Protein AF-A0AAP0JP31-F1 (afdb_monomer_lite)

Foldseek 3Di:
DDLDLADDDDDDDDDDRDLDAVPDPDPVVVVDDDDDWLSCLVCLVVVNNNDPVSVCQCVVDPVSVVVSVVSNVDRVVVVVVVVVVVVVVVPDDDCDVNDDDDPDPVDDD

Sequence (109 aa):
MAIAAACRTRSGNERKLSFVGVYDVTPSDLYGAPVFDNCYFKNILVSKGILNPDEVLFTKSKALADLVKKYAESIEVFFEQFGKSMIKMGNISPTGSKGEGRKNCRRVN

pLDDT: mean 73.38, std 21.06, range [25.66, 97.19]

Organism: NCBI:txid461633

Secondary structure (DSSP, 8-state):
---------SS----------TT---TTGGGSPPP--SHHHHHHHTT--SSHHHHHHHHS-HHHHHHHHHHHH-HHHHHHHHHHHHHHHHTSS--SSSS---SSTTS--

Radius of gyration: 18.77 Å; chains: 1; bounding box: 51×31×47 Å

InterPro domains:
  IPR000823 Plant peroxidase [PR00461] (27-42)
  IPR000823 Plant peroxidase [PR00461] (43-60)
  IPR000823 Plant peroxidase [PR00461] (84-97)
  IPR000823 Plant peroxidase [PTHR31388] (25-108)
  IPR002016 Haem peroxidase [PS50873] (1-109)
  IPR010255 Haem peroxidase superfamily [SSF48113] (26-109)

Structure (mmCIF, N/CA/C/O backbone):
data_AF-A0AAP0JP31-F1
#
_entry.id   AF-A0AAP0JP31-F1
#
loop_
_atom_site.group_PDB
_atom_sit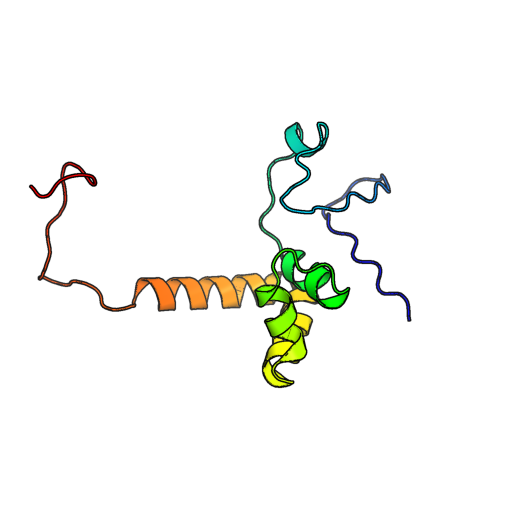e.id
_atom_site.type_symbol
_atom_site.label_atom_id
_atom_site.label_alt_id
_atom_site.label_comp_id
_atom_site.label_asym_id
_atom_site.label_entity_id
_atom_site.label_seq_id
_atom_site.pdbx_PDB_ins_code
_atom_site.Cartn_x
_atom_site.Cartn_y
_atom_site.Cartn_z
_atom_site.occupancy
_atom_site.B_iso_or_equiv
_atom_site.auth_seq_id
_atom_site.auth_comp_id
_atom_site.auth_asym_id
_atom_site.auth_atom_id
_atom_site.pdbx_PDB_model_num
ATOM 1 N N . MET A 1 1 ? -21.027 0.107 18.700 1.00 27.80 1 MET A N 1
ATOM 2 C CA . MET A 1 1 ? -19.833 0.570 17.962 1.00 27.80 1 MET A CA 1
ATOM 3 C C . MET A 1 1 ? -20.020 0.145 16.511 1.00 27.80 1 MET A C 1
ATOM 5 O O . MET A 1 1 ? -19.803 -1.013 16.196 1.00 27.80 1 MET A O 1
ATOM 9 N N . ALA A 1 2 ? -20.588 1.013 15.674 1.00 25.66 2 ALA A N 1
ATOM 10 C CA . ALA A 1 2 ? -20.936 0.681 14.292 1.00 25.66 2 ALA A CA 1
ATOM 11 C C . ALA A 1 2 ? -19.955 1.392 13.359 1.00 25.66 2 ALA A C 1
ATOM 13 O O . ALA A 1 2 ? -20.045 2.604 13.187 1.00 25.66 2 ALA A O 1
ATOM 14 N N . ILE A 1 3 ? -18.999 0.657 12.791 1.00 35.56 3 ILE A N 1
ATOM 15 C CA . ILE A 1 3 ? -18.150 1.179 11.718 1.00 35.56 3 ILE A CA 1
ATOM 16 C C . ILE A 1 3 ? -18.753 0.666 10.414 1.00 35.56 3 ILE A C 1
ATOM 18 O O . ILE A 1 3 ? -18.547 -0.477 10.019 1.00 35.56 3 ILE A O 1
ATOM 22 N N . ALA A 1 4 ? -19.571 1.500 9.776 1.00 37.34 4 ALA A N 1
ATOM 23 C CA . ALA A 1 4 ? -20.039 1.249 8.422 1.00 37.34 4 ALA A CA 1
ATOM 24 C C . ALA A 1 4 ? -18.880 1.527 7.452 1.00 37.34 4 ALA A C 1
ATOM 26 O O . ALA A 1 4 ? -18.435 2.669 7.337 1.00 37.34 4 ALA A O 1
ATOM 27 N N . ALA A 1 5 ? -18.383 0.509 6.746 1.00 45.94 5 ALA A N 1
ATOM 28 C CA . ALA A 1 5 ? -17.479 0.736 5.621 1.00 45.94 5 ALA A CA 1
ATOM 29 C C . ALA A 1 5 ? -18.284 1.302 4.445 1.00 45.94 5 ALA A C 1
ATOM 31 O O . ALA A 1 5 ? -18.952 0.568 3.716 1.00 45.94 5 ALA A O 1
ATOM 32 N N . ALA A 1 6 ? -18.245 2.624 4.302 1.00 52.03 6 ALA A N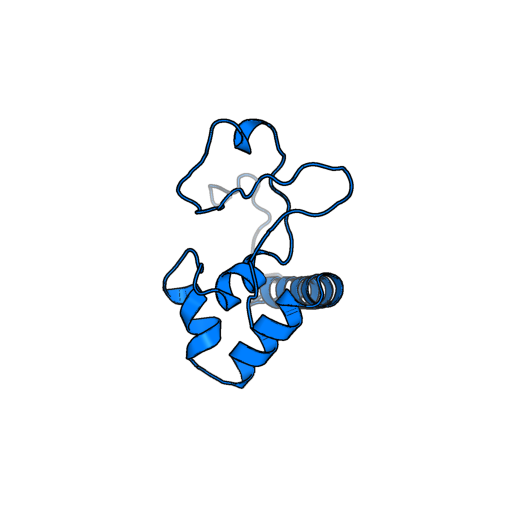 1
ATOM 33 C CA . ALA A 1 6 ? -18.666 3.333 3.106 1.00 52.03 6 ALA A CA 1
ATOM 34 C C . ALA A 1 6 ? -17.409 3.864 2.410 1.00 52.03 6 ALA A C 1
ATOM 36 O O . ALA A 1 6 ? -16.718 4.735 2.941 1.00 52.03 6 ALA A O 1
ATOM 37 N N . CYS A 1 7 ? -17.097 3.318 1.236 1.00 56.78 7 CYS A N 1
ATOM 38 C CA . CYS A 1 7 ? -16.041 3.841 0.386 1.00 56.78 7 CYS A CA 1
ATOM 39 C C . CYS A 1 7 ? -16.622 4.697 -0.739 1.00 56.78 7 CYS A C 1
ATOM 41 O O . CYS A 1 7 ? -17.211 4.165 -1.676 1.00 56.78 7 CYS A O 1
ATOM 43 N N . ARG A 1 8 ? -16.447 6.015 -0.613 1.00 56.12 8 ARG A N 1
ATOM 44 C CA . ARG A 1 8 ? -16.253 7.009 -1.686 1.00 56.12 8 ARG A CA 1
ATOM 45 C C . ARG A 1 8 ? -16.041 8.366 -1.013 1.00 56.12 8 ARG A C 1
ATOM 47 O O . ARG A 1 8 ? -16.896 8.802 -0.248 1.00 56.12 8 ARG A O 1
ATOM 54 N N . THR A 1 9 ? -14.957 9.072 -1.328 1.00 45.00 9 THR A N 1
ATOM 55 C CA . THR A 1 9 ? -14.865 10.526 -1.090 1.00 45.00 9 THR A CA 1
ATOM 56 C C . THR A 1 9 ? -14.119 11.157 -2.264 1.00 45.00 9 THR A C 1
ATOM 58 O O . THR A 1 9 ? -13.020 10.719 -2.579 1.00 45.00 9 THR A O 1
ATOM 61 N N . ARG A 1 10 ? -14.677 12.163 -2.949 1.00 43.56 10 ARG A N 1
ATOM 62 C CA . ARG A 1 10 ? -14.711 13.540 -2.434 1.00 43.56 10 ARG A CA 1
ATOM 63 C C . ARG A 1 10 ? -15.915 14.342 -2.964 1.00 43.56 10 ARG A C 1
ATOM 65 O O . ARG A 1 10 ? -16.082 14.454 -4.167 1.00 43.56 10 ARG A O 1
ATOM 72 N N . SER A 1 11 ? -16.639 14.966 -2.029 1.00 43.44 11 SER A N 1
ATOM 73 C CA . SER A 1 11 ? -17.557 16.112 -2.186 1.00 43.44 11 SER A CA 1
ATOM 74 C C . SER A 1 11 ? -18.740 15.976 -3.156 1.00 43.44 11 SER A C 1
ATOM 76 O O . SER A 1 11 ? -18.575 16.028 -4.367 1.00 43.44 11 SER A O 1
ATOM 78 N N . GLY A 1 12 ? -19.954 15.966 -2.598 1.00 36.12 12 GLY A N 1
ATOM 79 C CA . GLY A 1 12 ? -21.195 16.177 -3.346 1.00 36.12 12 GLY A CA 1
ATOM 80 C C . GLY A 1 12 ? -22.250 15.133 -3.017 1.00 36.12 12 GLY A C 1
ATOM 81 O O . GLY A 1 12 ? -22.248 14.053 -3.585 1.00 36.12 12 GLY A O 1
ATOM 82 N N . ASN A 1 13 ? -23.094 15.469 -2.045 1.00 38.97 13 ASN A N 1
ATOM 83 C CA . ASN A 1 13 ? -24.450 14.973 -1.820 1.00 38.97 13 ASN A CA 1
ATOM 84 C C . ASN A 1 13 ? -24.928 13.819 -2.734 1.00 38.97 13 ASN A C 1
ATOM 86 O O . ASN A 1 13 ? -25.431 14.083 -3.814 1.00 38.97 13 ASN A O 1
ATOM 90 N N . GLU A 1 14 ? -24.801 12.569 -2.279 1.00 42.50 14 GLU A N 1
ATOM 91 C CA . GLU A 1 14 ? -25.843 11.534 -2.376 1.00 42.50 14 GLU A CA 1
ATOM 92 C C . GLU A 1 14 ? -25.382 10.250 -1.672 1.00 42.50 14 GLU A C 1
ATOM 94 O O . GLU A 1 14 ? -24.337 9.663 -1.955 1.00 42.50 14 GLU A O 1
ATOM 99 N N . ARG A 1 15 ? -26.175 9.817 -0.690 1.00 43.22 15 ARG A N 1
ATOM 100 C CA . ARG A 1 15 ? -25.972 8.567 0.042 1.00 43.22 15 ARG A CA 1
ATOM 101 C C . ARG A 1 15 ? -26.372 7.402 -0.863 1.00 43.22 15 ARG A C 1
ATOM 103 O O . ARG A 1 15 ? -27.519 6.968 -0.819 1.00 43.22 15 ARG A O 1
ATOM 110 N N . LYS A 1 16 ? -25.441 6.859 -1.644 1.00 38.59 16 LYS A N 1
ATOM 111 C CA . LYS A 1 16 ? -25.620 5.533 -2.251 1.00 38.59 16 LYS A CA 1
ATOM 112 C C . LYS A 1 16 ? -24.495 4.609 -1.804 1.00 38.59 16 LYS A C 1
ATOM 114 O O . LYS A 1 16 ? -23.350 4.742 -2.223 1.00 38.59 16 LYS A O 1
ATOM 119 N N . LEU A 1 17 ? -24.843 3.708 -0.884 1.00 41.50 17 LEU A N 1
ATOM 120 C CA . LEU A 1 17 ? -24.018 2.567 -0.504 1.00 41.50 17 LEU A CA 1
ATOM 121 C C . LEU A 1 17 ? -23.858 1.671 -1.738 1.00 41.50 17 LEU A C 1
ATOM 123 O O . LEU A 1 17 ? -24.818 1.020 -2.138 1.00 41.50 17 LEU A O 1
ATOM 127 N N . SER A 1 18 ? -22.660 1.607 -2.311 1.00 41.31 18 SER A N 1
ATOM 128 C CA . SER A 1 18 ? -22.292 0.561 -3.267 1.00 41.31 18 SER A CA 1
ATOM 129 C C . SER A 1 18 ? -21.216 -0.324 -2.642 1.00 41.31 18 SER A C 1
ATOM 131 O O . SER A 1 18 ? -20.128 0.138 -2.296 1.00 41.31 18 SER A O 1
ATOM 133 N N . PHE A 1 19 ? -21.565 -1.592 -2.442 1.00 40.03 19 PHE A N 1
ATOM 134 C CA . PHE A 1 19 ? -20.680 -2.665 -2.005 1.00 40.03 19 PHE A CA 1
ATOM 135 C C . PHE A 1 19 ? -19.791 -3.053 -3.190 1.00 40.03 19 PHE A C 1
ATOM 137 O O . PHE A 1 19 ? -20.285 -3.642 -4.141 1.00 40.03 19 PHE A O 1
ATOM 144 N N . VAL A 1 20 ? -18.503 -2.703 -3.169 1.00 46.91 20 VAL A N 1
ATOM 145 C CA . VAL A 1 20 ? -17.584 -3.097 -4.249 1.00 46.91 20 VAL A CA 1
ATOM 146 C C . VAL A 1 20 ? -16.953 -4.438 -3.882 1.00 46.91 20 VAL A C 1
ATOM 148 O O . VAL A 1 20 ? -15.944 -4.494 -3.182 1.00 46.91 20 VAL A O 1
ATOM 151 N N . GLY A 1 21 ? -17.587 -5.523 -4.323 1.00 39.09 21 GLY A N 1
ATOM 152 C CA . GLY A 1 21 ? -16.929 -6.815 -4.501 1.00 39.09 21 GLY A CA 1
ATOM 153 C C . GLY A 1 21 ? -16.331 -6.874 -5.907 1.00 39.09 21 GLY A C 1
ATOM 154 O O . GLY A 1 21 ? -16.958 -6.422 -6.857 1.00 39.09 21 GLY A O 1
ATOM 155 N N . VAL A 1 22 ? -15.137 -7.448 -6.073 1.00 48.50 22 VAL A N 1
ATOM 156 C CA . VAL A 1 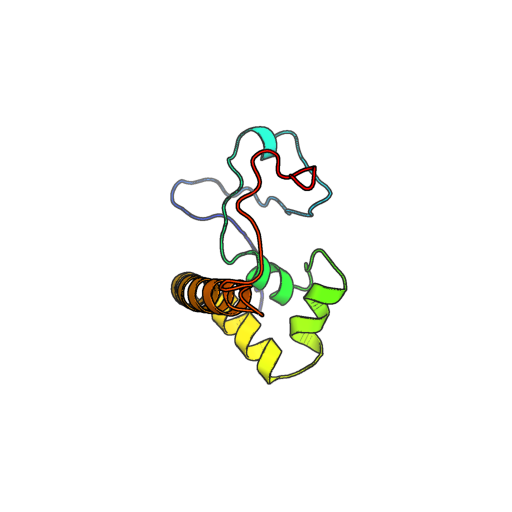22 ? -14.397 -7.500 -7.363 1.00 48.50 22 VAL A CA 1
ATOM 157 C C . VAL A 1 22 ? -15.081 -8.388 -8.423 1.00 48.50 22 VAL A C 1
ATOM 159 O O . VAL A 1 22 ? -14.587 -8.545 -9.533 1.00 48.50 22 VAL A O 1
ATOM 162 N N . TYR A 1 23 ? -16.258 -8.924 -8.105 1.00 41.47 23 TYR A N 1
ATOM 163 C CA . TYR A 1 23 ? -17.090 -9.732 -8.993 1.00 41.47 23 TYR A CA 1
ATOM 164 C C . TYR A 1 23 ? -18.386 -9.031 -9.419 1.00 41.47 23 TYR A C 1
ATOM 166 O O . TYR A 1 23 ? -19.146 -9.621 -10.179 1.00 41.47 23 TYR A O 1
ATOM 174 N N . ASP A 1 24 ? -18.653 -7.807 -8.953 1.00 41.75 24 ASP A N 1
ATOM 175 C CA . ASP A 1 24 ? -19.868 -7.072 -9.308 1.00 41.75 24 ASP A CA 1
ATOM 176 C C . ASP A 1 24 ? -19.503 -5.801 -10.074 1.00 41.75 24 ASP A C 1
ATOM 178 O O . ASP A 1 24 ? -19.381 -4.711 -9.521 1.00 41.75 24 ASP A O 1
ATOM 182 N N . VAL A 1 25 ? -19.262 -5.962 -11.376 1.00 49.12 25 VAL A N 1
ATOM 183 C CA . VAL A 1 25 ? -19.189 -4.828 -12.300 1.00 49.12 25 VAL A CA 1
ATOM 184 C C . VAL A 1 25 ? -20.631 -4.404 -12.566 1.00 49.12 25 VAL A C 1
ATOM 186 O O . VAL A 1 25 ? -21.244 -4.823 -13.550 1.00 49.12 25 VAL A O 1
ATOM 189 N N . THR A 1 26 ? -21.220 -3.634 -11.652 1.00 44.69 26 THR A N 1
ATOM 190 C CA . THR A 1 26 ? -22.585 -3.150 -11.862 1.00 44.69 26 THR A CA 1
ATOM 191 C C . THR A 1 26 ? -22.601 -2.128 -13.004 1.00 44.69 26 THR A C 1
ATOM 193 O O . THR A 1 26 ? -21.612 -1.421 -13.222 1.00 44.69 26 THR A O 1
ATOM 196 N N . PRO A 1 27 ? -23.724 -1.956 -13.725 1.00 43.81 27 PRO A N 1
ATOM 197 C CA . PRO A 1 27 ? -23.832 -0.945 -14.779 1.00 43.81 27 PRO A CA 1
ATOM 198 C C . PRO A 1 27 ? -23.515 0.490 -14.312 1.00 43.81 27 PRO A C 1
ATOM 200 O O . PRO A 1 27 ? -23.181 1.340 -15.132 1.00 43.81 27 PRO A O 1
ATOM 203 N N . SER A 1 28 ? -23.586 0.773 -13.003 1.00 44.59 28 SER A N 1
ATOM 204 C CA . SER A 1 28 ? -23.204 2.065 -12.414 1.00 44.59 28 SER A CA 1
ATOM 205 C C . SER A 1 28 ? -21.696 2.246 -12.204 1.00 44.59 28 SER A C 1
ATOM 207 O O . SER A 1 28 ? -21.253 3.390 -12.094 1.00 44.59 28 SER A O 1
ATOM 209 N N . ASP A 1 29 ? -20.902 1.173 -12.187 1.00 44.88 29 ASP A N 1
ATOM 210 C CA . ASP A 1 29 ? -19.436 1.237 -12.086 1.00 44.88 29 ASP A CA 1
ATOM 211 C C . ASP A 1 29 ? -18.764 1.468 -13.450 1.00 44.88 29 ASP A C 1
ATOM 213 O O . ASP A 1 29 ? -17.614 1.889 -13.511 1.00 44.88 29 ASP A O 1
ATOM 217 N N . LEU A 1 30 ? -19.505 1.310 -14.554 1.00 48.16 30 LEU A N 1
ATOM 218 C CA . LEU A 1 30 ? -19.062 1.703 -15.900 1.00 48.16 30 LEU A CA 1
ATOM 219 C C . LEU A 1 30 ? -18.988 3.231 -16.094 1.00 48.16 30 LEU A C 1
ATOM 221 O O . LEU A 1 30 ? -18.368 3.695 -17.048 1.00 48.16 30 LEU A O 1
ATOM 225 N N . TYR A 1 31 ? -19.601 4.015 -15.198 1.00 48.69 31 TYR A N 1
ATOM 226 C CA . TYR A 1 31 ? -19.661 5.481 -15.287 1.00 48.69 31 TYR A CA 1
ATOM 227 C C . TYR A 1 31 ? -18.647 6.211 -14.389 1.00 48.69 31 TYR A C 1
ATOM 229 O O . TYR A 1 31 ? -18.521 7.432 -14.486 1.00 48.69 31 TYR A O 1
ATOM 237 N N . GLY A 1 32 ? -17.915 5.502 -13.522 1.00 50.16 32 GLY A N 1
ATOM 238 C CA . GLY A 1 32 ? -16.922 6.086 -12.616 1.00 50.16 32 GLY A CA 1
ATOM 239 C C . GLY A 1 32 ? -15.534 5.501 -12.848 1.00 50.16 32 GLY A C 1
ATOM 240 O O . GLY A 1 32 ? -15.373 4.287 -12.885 1.00 50.16 32 GLY A O 1
ATOM 241 N N . ALA A 1 33 ? -14.518 6.356 -12.978 1.00 56.31 33 ALA A N 1
ATOM 242 C CA . ALA A 1 33 ? -13.140 5.883 -13.061 1.00 56.31 33 ALA A CA 1
ATOM 243 C C . ALA A 1 33 ? -12.766 5.123 -11.771 1.00 56.31 33 ALA A C 1
ATOM 245 O O . ALA A 1 33 ? -13.064 5.622 -10.679 1.00 56.31 33 ALA A O 1
ATOM 246 N N . PRO A 1 34 ? -12.107 3.952 -11.859 1.00 67.00 34 PRO A N 1
ATOM 247 C CA . PRO A 1 34 ? -11.599 3.269 -10.677 1.00 67.00 34 PRO A CA 1
ATOM 248 C C . PRO A 1 34 ? -10.604 4.184 -9.953 1.00 67.00 34 PRO A C 1
ATOM 250 O O . PRO A 1 34 ? -9.661 4.696 -10.559 1.00 67.00 34 PRO A O 1
ATOM 253 N N . VAL A 1 35 ? -10.832 4.409 -8.658 1.00 73.38 35 VAL A N 1
ATOM 254 C CA . VAL A 1 35 ? -9.985 5.270 -7.822 1.00 73.38 35 VAL A CA 1
ATOM 255 C C . VAL A 1 35 ? -9.079 4.395 -6.972 1.00 73.38 35 VAL A C 1
ATOM 257 O O . VAL A 1 35 ? -9.533 3.462 -6.316 1.00 73.38 35 VAL A O 1
ATOM 260 N N . PHE A 1 36 ? -7.788 4.710 -6.973 1.00 82.56 36 PHE A N 1
ATOM 261 C CA . PHE A 1 36 ? -6.839 4.098 -6.055 1.00 82.56 36 PHE A CA 1
ATOM 262 C C . PHE A 1 36 ? -6.878 4.855 -4.722 1.00 82.56 36 PHE A C 1
ATOM 264 O O . PHE A 1 36 ? -6.480 6.019 -4.655 1.00 82.56 36 PHE A O 1
ATOM 271 N N . ASP A 1 37 ? -7.392 4.213 -3.676 1.00 81.19 37 ASP A N 1
ATOM 272 C CA . ASP A 1 37 ? -7.606 4.808 -2.357 1.00 81.19 37 ASP A CA 1
ATOM 273 C C . ASP A 1 37 ? -7.302 3.820 -1.210 1.00 81.19 37 ASP A C 1
ATOM 275 O O . ASP A 1 37 ? -6.812 2.710 -1.421 1.00 81.19 37 ASP A O 1
ATOM 279 N N . ASN A 1 38 ? -7.567 4.234 0.034 1.00 85.31 38 ASN A N 1
ATOM 280 C CA . ASN A 1 38 ? -7.357 3.398 1.219 1.00 85.31 38 ASN A CA 1
ATOM 281 C C . ASN A 1 38 ? -8.588 2.571 1.631 1.00 85.31 38 ASN A C 1
ATOM 283 O O . ASN A 1 38 ? -8.594 1.962 2.706 1.00 85.31 38 ASN A O 1
ATOM 287 N N . CYS A 1 39 ? -9.641 2.537 0.813 1.00 82.56 39 CYS A N 1
ATOM 288 C CA . CYS A 1 39 ? -10.859 1.816 1.157 1.00 82.56 39 CYS A CA 1
ATOM 289 C C . CYS A 1 39 ? -10.673 0.310 1.212 1.00 82.56 39 CYS A C 1
ATOM 291 O O . CYS A 1 39 ? -11.382 -0.360 1.958 1.00 82.56 39 CYS A O 1
ATOM 293 N N . TYR A 1 40 ? -9.679 -0.207 0.494 1.00 82.69 40 TYR A N 1
ATOM 294 C CA . TYR A 1 40 ? -9.229 -1.583 0.636 1.00 82.69 40 TYR A CA 1
ATOM 295 C C . TYR A 1 40 ? -9.005 -1.959 2.116 1.00 82.69 40 TYR A C 1
ATOM 297 O O . TYR A 1 40 ? -9.587 -2.924 2.607 1.00 82.69 40 TYR A O 1
ATOM 305 N N . PHE A 1 41 ? -8.271 -1.138 2.878 1.00 86.00 41 PHE A N 1
ATOM 306 C CA . PHE A 1 41 ? -8.016 -1.398 4.301 1.00 86.00 41 PHE A CA 1
ATOM 307 C C . PHE A 1 41 ? -9.258 -1.199 5.174 1.00 86.00 41 PHE A C 1
ATOM 309 O O . PHE A 1 41 ? -9.459 -1.941 6.134 1.00 86.00 41 PHE A O 1
ATOM 316 N N . LYS A 1 42 ? -10.132 -0.246 4.824 1.00 84.06 42 LYS A N 1
ATOM 317 C CA . LYS A 1 42 ? -11.421 -0.053 5.514 1.00 84.06 42 LYS A CA 1
ATOM 318 C C . LYS A 1 42 ? -12.344 -1.262 5.351 1.00 84.06 42 LYS A C 1
ATOM 320 O O . LYS A 1 42 ? -13.041 -1.616 6.297 1.00 84.06 42 LYS A O 1
ATOM 325 N N . ASN A 1 43 ? -12.326 -1.908 4.187 1.00 81.31 43 ASN A N 1
ATOM 326 C CA . ASN A 1 43 ? -13.110 -3.112 3.922 1.00 81.31 43 ASN A CA 1
ATOM 327 C C . ASN A 1 43 ? -12.608 -4.308 4.742 1.00 81.31 43 ASN A C 1
ATOM 329 O O . ASN A 1 43 ? -13.421 -5.062 5.271 1.00 81.31 43 ASN A O 1
ATOM 333 N N . ILE A 1 44 ? -11.291 -4.440 4.933 1.00 84.62 44 ILE A N 1
ATOM 334 C CA . ILE A 1 44 ? -10.716 -5.487 5.792 1.00 84.62 44 ILE A CA 1
ATOM 335 C C . ILE A 1 44 ? -11.202 -5.343 7.246 1.00 84.62 44 ILE A C 1
ATOM 337 O O . ILE A 1 44 ? -11.538 -6.341 7.875 1.00 84.62 44 ILE A O 1
ATOM 341 N N . LEU A 1 45 ? -11.316 -4.115 7.773 1.00 83.62 45 LEU A N 1
ATOM 342 C CA . LEU A 1 45 ? -11.782 -3.879 9.152 1.00 83.62 45 LEU A CA 1
ATOM 343 C C . LEU A 1 45 ? -13.227 -4.325 9.417 1.00 83.62 45 LEU A C 1
ATOM 345 O O . LEU A 1 45 ? -13.592 -4.546 10.569 1.00 83.62 45 LEU A O 1
ATOM 349 N N . VAL A 1 46 ? -14.050 -4.428 8.373 1.00 82.50 46 VAL A N 1
ATOM 350 C CA . VAL A 1 46 ? -15.449 -4.871 8.475 1.00 82.50 46 VAL A CA 1
ATOM 351 C C . VAL A 1 46 ? -15.656 -6.288 7.934 1.00 82.50 46 VAL A C 1
ATOM 353 O O . VAL A 1 46 ? -16.782 -6.635 7.580 1.00 82.50 46 VAL A O 1
ATOM 356 N N . SER A 1 47 ? -14.584 -7.085 7.826 1.00 77.88 47 SER A N 1
ATOM 357 C CA . SER A 1 47 ? -14.612 -8.446 7.263 1.00 77.88 47 SER A CA 1
ATOM 358 C C . SER A 1 47 ? -15.224 -8.509 5.859 1.00 77.88 47 SER A C 1
ATOM 360 O O . SER A 1 47 ? -15.929 -9.444 5.492 1.00 77.88 47 SER A O 1
ATOM 362 N N . LYS A 1 48 ? -14.964 -7.474 5.055 1.00 73.44 48 LYS A N 1
ATOM 363 C CA . LYS A 1 48 ? -15.307 -7.407 3.628 1.00 73.44 48 LYS A CA 1
ATOM 364 C C . LYS A 1 48 ? -14.050 -7.441 2.759 1.00 73.44 48 LYS A C 1
ATOM 366 O O . LYS A 1 48 ? -14.000 -6.791 1.717 1.00 73.44 48 LYS A O 1
ATOM 371 N N . GLY A 1 49 ? -13.015 -8.153 3.213 1.00 66.00 49 GLY A N 1
ATOM 372 C CA . GLY A 1 49 ? -11.865 -8.479 2.371 1.00 66.00 49 GLY A CA 1
ATOM 373 C C . GLY A 1 49 ? -12.339 -9.243 1.135 1.00 66.00 49 GLY A C 1
ATOM 374 O O . GLY A 1 49 ? -13.250 -10.063 1.223 1.00 66.00 49 GLY A O 1
ATOM 375 N N . ILE A 1 50 ? -11.778 -8.929 -0.029 1.00 71.19 50 ILE A N 1
ATOM 376 C CA . ILE A 1 50 ? -12.228 -9.533 -1.289 1.00 71.19 50 ILE A CA 1
ATOM 377 C C . ILE A 1 50 ? -11.659 -10.945 -1.425 1.00 71.19 50 ILE A C 1
ATOM 379 O O . ILE A 1 50 ? -12.343 -11.845 -1.915 1.00 71.19 50 ILE A O 1
ATOM 383 N N . LEU A 1 51 ? -10.403 -11.134 -1.020 1.00 74.06 51 LEU A N 1
ATOM 384 C CA . LEU A 1 51 ? -9.717 -12.412 -1.087 1.00 74.06 51 LEU A CA 1
ATOM 385 C C . LEU A 1 51 ? -9.454 -12.943 0.326 1.00 74.06 51 LEU A C 1
ATOM 387 O O . LEU A 1 51 ? -9.140 -12.186 1.243 1.00 74.06 51 LEU A O 1
ATOM 391 N N . ASN A 1 52 ? -9.494 -14.268 0.488 1.00 69.06 52 ASN A N 1
ATOM 392 C CA . ASN A 1 52 ? -9.173 -14.929 1.761 1.00 69.06 52 ASN A CA 1
ATOM 393 C C . ASN A 1 52 ? -7.805 -14.511 2.355 1.00 69.06 52 ASN A C 1
ATOM 395 O O . ASN A 1 52 ? -7.721 -14.348 3.573 1.00 69.06 52 ASN A O 1
ATOM 399 N N . PRO A 1 53 ? -6.729 -14.295 1.563 1.00 76.62 53 PRO A N 1
ATOM 400 C CA . PRO A 1 53 ? -5.461 -13.780 2.086 1.00 76.62 53 PRO A CA 1
ATOM 401 C C . PRO A 1 53 ? -5.542 -12.363 2.676 1.00 76.62 53 PRO A C 1
ATOM 403 O O . PRO A 1 53 ? -4.714 -12.017 3.518 1.00 76.62 53 PRO A O 1
ATOM 406 N N . ASP A 1 54 ? -6.520 -11.549 2.281 1.00 76.94 54 ASP A N 1
ATOM 407 C CA . ASP A 1 54 ? -6.633 -10.156 2.730 1.00 76.94 54 ASP A CA 1
ATOM 408 C C . ASP A 1 54 ? -7.110 -10.092 4.184 1.00 76.94 54 ASP A C 1
ATOM 410 O O . ASP A 1 54 ? -6.652 -9.261 4.968 1.00 76.94 54 ASP A O 1
ATOM 414 N N . GLU A 1 55 ? -7.972 -11.025 4.589 1.00 76.62 55 GLU A N 1
ATOM 415 C CA . GLU A 1 55 ? -8.458 -11.126 5.968 1.00 76.62 55 GLU A CA 1
ATOM 416 C C . GLU A 1 55 ? -7.379 -11.673 6.923 1.00 76.62 55 GLU A C 1
ATOM 418 O O . GLU A 1 55 ? -7.355 -11.367 8.121 1.00 76.62 55 GLU A O 1
ATOM 423 N N . VAL A 1 56 ? -6.388 -12.391 6.379 1.00 84.75 56 VAL A N 1
ATOM 424 C CA . VAL A 1 56 ? -5.187 -12.818 7.115 1.00 84.75 56 VAL A CA 1
ATOM 425 C C . VAL A 1 56 ? -4.339 -11.618 7.551 1.00 84.75 56 VAL A C 1
ATOM 427 O O . VAL A 1 56 ? -3.694 -11.681 8.600 1.00 84.75 56 VAL A O 1
ATOM 430 N N . LEU A 1 57 ? -4.373 -10.494 6.821 1.00 82.19 57 LEU A N 1
ATOM 431 C CA . LEU A 1 57 ? -3.663 -9.268 7.216 1.00 82.19 57 LEU A CA 1
ATOM 432 C C . LEU A 1 57 ? -4.153 -8.724 8.560 1.00 82.19 57 LEU A C 1
ATOM 434 O O . LEU A 1 57 ? -3.375 -8.130 9.299 1.00 82.19 57 LEU A O 1
ATOM 438 N N . PHE A 1 58 ? -5.419 -8.944 8.905 1.00 83.00 58 PHE A N 1
ATOM 439 C CA . PHE A 1 58 ? -5.965 -8.498 10.182 1.00 83.00 58 PHE A CA 1
ATOM 440 C C . PHE A 1 58 ? -5.902 -9.577 11.270 1.00 83.00 58 PHE A C 1
ATOM 442 O O . PHE A 1 58 ? -5.703 -9.266 12.441 1.00 83.00 58 PHE A O 1
ATOM 449 N N . THR A 1 59 ? -6.034 -10.852 10.902 1.00 84.12 59 THR A N 1
ATOM 450 C CA . THR A 1 59 ? -6.170 -11.954 11.872 1.00 84.12 59 THR A CA 1
ATOM 451 C C . THR A 1 59 ? -4.842 -12.582 12.305 1.00 84.12 59 THR A C 1
ATOM 453 O O . THR A 1 59 ? -4.755 -13.123 13.405 1.00 84.12 59 THR A O 1
ATOM 456 N N . LYS A 1 60 ? -3.781 -12.503 11.489 1.00 86.81 60 LYS A N 1
ATOM 457 C CA . LYS A 1 60 ? -2.531 -13.255 11.720 1.00 86.81 60 LYS A CA 1
ATOM 458 C C . LYS A 1 60 ? -1.641 -12.704 12.836 1.00 86.81 60 LYS A C 1
ATOM 460 O O . LYS A 1 60 ? -0.929 -13.469 13.480 1.00 86.81 60 LYS A O 1
ATOM 465 N N . SER A 1 61 ? -1.588 -11.385 13.020 1.00 91.00 61 SER A N 1
ATOM 466 C CA . SER A 1 61 ? -0.703 -10.752 14.006 1.00 91.00 61 SER A CA 1
ATOM 467 C C . SER A 1 61 ? -1.201 -9.368 14.391 1.00 91.00 61 SER A C 1
ATOM 469 O O . SER A 1 61 ? -1.631 -8.598 13.532 1.00 91.00 61 SER A O 1
ATOM 471 N N . LYS A 1 62 ? -1.040 -9.015 15.672 1.00 90.69 62 LYS A N 1
ATOM 472 C CA . LYS A 1 62 ? -1.371 -7.685 16.198 1.00 90.69 62 LYS A CA 1
ATOM 473 C C . LYS A 1 62 ? -0.637 -6.568 15.449 1.00 90.69 62 LYS A C 1
ATOM 475 O O . LYS A 1 62 ? -1.249 -5.565 15.110 1.00 90.69 62 LYS A O 1
ATOM 480 N N . ALA A 1 63 ? 0.638 -6.773 15.116 1.00 91.44 63 ALA A N 1
ATOM 481 C CA . ALA A 1 63 ? 1.424 -5.777 14.390 1.00 91.44 63 ALA A CA 1
ATOM 482 C C . ALA A 1 63 ? 0.875 -5.505 12.977 1.00 91.44 63 ALA A C 1
ATOM 484 O O . ALA A 1 63 ? 0.875 -4.362 12.526 1.00 91.44 63 ALA A O 1
ATOM 485 N N . LEU A 1 64 ? 0.385 -6.540 12.282 1.00 90.56 64 LEU A N 1
ATOM 486 C CA . LEU A 1 64 ? -0.236 -6.369 10.966 1.00 90.56 64 LEU A CA 1
ATOM 487 C C . LEU A 1 64 ? -1.622 -5.721 11.094 1.00 90.56 64 LEU A C 1
ATOM 489 O O . LEU A 1 64 ? -1.933 -4.804 10.339 1.00 90.56 64 LEU A O 1
ATOM 493 N N . ALA A 1 65 ? -2.413 -6.127 12.090 1.00 90.12 65 ALA A N 1
ATOM 494 C CA . ALA A 1 65 ? -3.713 -5.525 12.368 1.00 90.12 65 ALA A CA 1
ATOM 495 C C . ALA A 1 65 ? -3.610 -4.016 12.655 1.00 90.12 65 ALA A C 1
ATOM 497 O O . ALA A 1 65 ? -4.431 -3.234 12.176 1.00 90.12 65 ALA A O 1
ATOM 498 N N . ASP A 1 66 ? -2.583 -3.594 13.396 1.00 92.81 66 ASP A N 1
ATOM 499 C CA . ASP A 1 66 ? -2.336 -2.183 13.698 1.00 92.81 66 ASP A CA 1
ATOM 500 C C . ASP A 1 66 ? -1.940 -1.389 12.439 1.00 92.81 66 ASP A C 1
ATOM 502 O O . ASP A 1 66 ? -2.376 -0.249 12.269 1.00 92.81 66 ASP A O 1
ATOM 506 N N . LEU A 1 67 ? -1.200 -1.995 11.502 1.00 92.75 67 LEU A N 1
ATOM 507 C CA . LEU A 1 67 ? -0.924 -1.386 10.194 1.00 92.75 67 LEU A CA 1
ATOM 508 C C . LEU A 1 67 ? -2.192 -1.241 9.345 1.00 92.75 67 LEU A C 1
ATOM 510 O O . LEU A 1 67 ? -2.406 -0.182 8.757 1.00 92.75 67 LEU A O 1
ATOM 514 N N . VAL A 1 68 ? -3.056 -2.262 9.314 1.00 90.69 68 VAL A N 1
ATOM 515 C CA . VAL A 1 68 ? -4.343 -2.204 8.597 1.00 90.69 68 VAL A CA 1
ATOM 516 C C . VAL A 1 68 ? -5.200 -1.054 9.126 1.00 90.69 68 VAL A C 1
ATOM 518 O O . VAL A 1 68 ? -5.714 -0.265 8.334 1.00 90.69 68 VAL A O 1
ATOM 521 N N . LYS A 1 69 ? -5.300 -0.899 10.453 1.00 91.38 69 LYS A N 1
ATOM 522 C CA . LYS A 1 69 ? -6.007 0.234 11.073 1.00 91.38 69 LYS A CA 1
ATOM 523 C C . LYS A 1 69 ? -5.385 1.571 10.679 1.00 91.38 69 LYS A C 1
ATOM 525 O O . LYS A 1 69 ? -6.095 2.455 10.211 1.00 91.38 69 LYS A O 1
ATOM 530 N N . LYS A 1 70 ? -4.057 1.689 10.772 1.00 92.56 70 LYS A N 1
ATOM 531 C CA . LYS A 1 70 ? -3.326 2.916 10.428 1.00 92.56 70 LYS A CA 1
ATOM 532 C C . LYS A 1 70 ? -3.574 3.358 8.982 1.00 92.56 70 LYS A C 1
ATOM 534 O O . LYS A 1 70 ? -3.793 4.540 8.725 1.00 92.56 70 LYS A O 1
ATOM 539 N N . TYR A 1 71 ? -3.558 2.419 8.038 1.00 92.06 71 TYR A N 1
ATOM 540 C CA . TYR A 1 71 ? -3.816 2.718 6.628 1.00 92.06 71 TYR A CA 1
ATOM 541 C C . TYR A 1 71 ? -5.292 2.996 6.341 1.00 92.06 71 TYR A C 1
ATOM 543 O O . TYR A 1 71 ? -5.594 3.836 5.496 1.00 92.06 71 TYR A O 1
ATOM 551 N N . ALA A 1 72 ? -6.218 2.358 7.060 1.00 88.69 72 ALA A N 1
ATOM 552 C CA . ALA A 1 72 ? -7.645 2.657 6.962 1.00 88.69 72 ALA A CA 1
ATOM 553 C C . ALA A 1 72 ? -7.994 4.060 7.499 1.00 88.69 72 ALA A C 1
ATOM 555 O O . ALA A 1 72 ? -8.879 4.724 6.953 1.00 88.69 72 ALA A O 1
ATOM 556 N N . GLU A 1 73 ? -7.297 4.524 8.538 1.00 90.50 73 GLU A N 1
ATOM 557 C CA . GLU A 1 73 ? -7.513 5.831 9.170 1.00 90.50 73 GLU A CA 1
ATOM 558 C C . GLU A 1 73 ? -6.969 6.996 8.333 1.00 90.50 73 GLU A C 1
ATOM 560 O O . GLU A 1 73 ? -7.659 8.004 8.181 1.00 90.50 73 GLU A O 1
ATOM 565 N N . SER A 1 74 ? -5.771 6.863 7.748 1.00 88.38 74 SER A N 1
ATOM 566 C CA . SER A 1 74 ? -5.128 7.941 6.984 1.00 88.38 74 SER A CA 1
ATOM 567 C C . SER A 1 74 ? -4.696 7.504 5.587 1.00 88.38 74 SER A C 1
ATOM 569 O O . SER A 1 74 ? -3.822 6.652 5.409 1.00 88.38 74 SER A O 1
ATOM 571 N N . ILE A 1 75 ? -5.279 8.158 4.579 1.00 86.56 75 ILE A N 1
ATOM 572 C CA . ILE A 1 75 ? -4.935 7.945 3.170 1.00 86.56 75 ILE A CA 1
ATOM 573 C C . ILE A 1 75 ? -3.525 8.459 2.837 1.00 86.56 75 ILE A C 1
ATOM 575 O O . ILE A 1 75 ? -2.819 7.848 2.043 1.00 86.56 75 ILE A O 1
ATOM 579 N N . GLU A 1 76 ? -3.084 9.538 3.484 1.00 91.88 76 GLU A N 1
ATOM 580 C CA . GLU A 1 76 ? -1.763 10.145 3.280 1.00 91.88 76 GLU A CA 1
ATOM 581 C C . GLU A 1 76 ? -0.649 9.202 3.743 1.00 91.88 76 GLU A C 1
ATOM 583 O O . GLU A 1 76 ? 0.295 8.926 3.002 1.00 91.88 76 GLU A O 1
ATOM 588 N N . VAL A 1 77 ? -0.809 8.628 4.940 1.00 92.69 77 VAL A N 1
ATOM 589 C CA . VAL A 1 77 ? 0.126 7.644 5.501 1.00 92.69 77 VAL A CA 1
ATOM 590 C C . VAL A 1 77 ? 0.172 6.383 4.642 1.00 92.69 77 VAL A C 1
ATOM 592 O O . VAL A 1 77 ? 1.247 5.813 4.439 1.00 92.69 77 VAL A O 1
ATOM 595 N N . PHE A 1 78 ? -0.980 5.937 4.132 1.00 92.38 78 PHE A N 1
ATOM 596 C CA . PHE A 1 78 ? -1.030 4.821 3.194 1.00 92.38 78 PHE A CA 1
ATOM 597 C C . PHE A 1 78 ? -0.209 5.121 1.935 1.00 92.38 78 PHE A C 1
ATOM 599 O O . PHE A 1 78 ? 0.681 4.341 1.604 1.00 92.38 78 PHE A O 1
ATOM 606 N N . PHE A 1 79 ? -0.447 6.254 1.271 1.00 94.19 79 PHE A N 1
ATOM 607 C CA . PHE A 1 79 ? 0.265 6.613 0.044 1.00 94.19 79 PHE A CA 1
ATOM 608 C C . PHE A 1 79 ? 1.772 6.766 0.242 1.00 94.19 79 PHE A C 1
ATOM 610 O O . PHE A 1 79 ? 2.553 6.295 -0.587 1.00 94.19 79 PHE A O 1
ATOM 617 N N . GLU A 1 80 ? 2.193 7.371 1.352 1.00 96.31 80 GLU A N 1
ATOM 618 C CA . GLU A 1 80 ? 3.609 7.516 1.682 1.00 96.31 80 GLU A CA 1
ATOM 619 C C . GLU A 1 80 ? 4.294 6.144 1.804 1.00 96.31 80 GLU A C 1
ATOM 621 O O . GLU A 1 80 ? 5.357 5.900 1.224 1.00 96.31 80 GLU A O 1
ATOM 626 N N . GLN A 1 81 ? 3.675 5.220 2.543 1.00 95.50 81 GLN A N 1
ATOM 627 C CA . GLN A 1 81 ? 4.222 3.878 2.750 1.00 95.50 81 GLN A CA 1
ATOM 628 C C . GLN A 1 81 ? 4.117 3.012 1.495 1.00 95.50 81 GLN A C 1
ATOM 630 O O . GLN A 1 81 ? 5.028 2.228 1.217 1.00 95.50 81 GLN A O 1
ATOM 635 N N . PHE A 1 82 ? 3.057 3.183 0.708 1.00 95.44 82 PHE A N 1
ATOM 636 C CA . PHE A 1 82 ? 2.899 2.535 -0.586 1.00 95.44 82 PHE A CA 1
ATOM 637 C C . PHE A 1 82 ? 4.037 2.931 -1.531 1.00 95.44 82 PHE A C 1
ATOM 639 O O . PHE A 1 82 ? 4.717 2.053 -2.056 1.00 95.44 82 PHE A O 1
ATOM 646 N N . GLY A 1 83 ? 4.342 4.226 -1.662 1.00 96.19 83 GLY A N 1
ATOM 647 C CA . GLY A 1 83 ? 5.456 4.702 -2.487 1.00 96.19 83 GLY A CA 1
ATOM 648 C C . GLY A 1 83 ? 6.802 4.103 -2.068 1.00 96.19 83 GLY A C 1
ATOM 649 O O . GLY A 1 83 ? 7.520 3.540 -2.897 1.00 96.19 83 GLY A O 1
ATOM 650 N N . LYS A 1 84 ? 7.119 4.128 -0.765 1.00 97.19 84 LYS A N 1
ATOM 651 C CA . LYS A 1 84 ? 8.344 3.502 -0.227 1.00 97.19 84 LYS A CA 1
ATOM 652 C C . LYS A 1 84 ? 8.405 2.001 -0.523 1.00 97.19 84 LYS A C 1
ATOM 654 O O . LYS A 1 84 ? 9.462 1.482 -0.884 1.00 97.19 84 LYS A O 1
ATOM 659 N N . SER A 1 85 ? 7.275 1.310 -0.395 1.00 96.31 85 SER A N 1
ATOM 660 C CA . SER A 1 85 ? 7.174 -0.131 -0.645 1.00 96.31 85 SER A CA 1
ATOM 661 C C . SER A 1 85 ? 7.358 -0.468 -2.124 1.00 96.31 85 SER A C 1
ATOM 663 O O . SER A 1 85 ? 8.086 -1.406 -2.440 1.00 96.31 85 SER A O 1
ATOM 665 N N . MET A 1 86 ? 6.786 0.328 -3.031 1.00 96.06 86 MET A N 1
ATOM 666 C CA . MET A 1 86 ? 6.937 0.148 -4.478 1.00 96.06 86 MET A CA 1
ATOM 667 C C . MET A 1 86 ? 8.376 0.383 -4.943 1.00 96.06 86 MET A C 1
ATOM 669 O O . MET A 1 86 ? 8.884 -0.389 -5.753 1.00 96.06 86 MET A O 1
ATOM 673 N N . ILE A 1 87 ? 9.070 1.379 -4.381 1.00 95.62 87 ILE A N 1
ATOM 674 C CA . ILE A 1 87 ? 10.505 1.592 -4.637 1.00 95.62 87 ILE A CA 1
ATOM 675 C C . ILE A 1 87 ? 11.316 0.384 -4.157 1.00 95.62 87 ILE A C 1
ATOM 677 O O . ILE A 1 87 ? 12.147 -0.146 -4.892 1.00 95.62 87 ILE A O 1
ATOM 681 N N . LYS A 1 88 ? 11.057 -0.088 -2.931 1.00 95.75 88 LYS A N 1
ATOM 682 C CA . LYS A 1 88 ? 11.743 -1.260 -2.376 1.00 95.75 88 LYS A CA 1
ATOM 683 C C . LYS A 1 88 ? 11.509 -2.511 -3.226 1.00 95.75 88 LYS A C 1
ATOM 685 O O . LYS A 1 88 ? 12.450 -3.264 -3.450 1.00 95.75 88 LYS A O 1
ATOM 690 N N . MET A 1 89 ? 10.283 -2.711 -3.705 1.00 95.19 89 MET A N 1
ATOM 691 C CA . MET A 1 89 ? 9.918 -3.826 -4.578 1.00 95.19 89 MET A CA 1
ATOM 692 C C . MET A 1 89 ? 10.602 -3.730 -5.948 1.00 95.19 89 MET A C 1
ATOM 694 O O . MET A 1 89 ? 11.109 -4.732 -6.441 1.00 95.19 89 MET A O 1
ATOM 698 N N . GLY A 1 90 ? 10.671 -2.535 -6.543 1.00 91.12 90 GLY A N 1
ATOM 699 C CA . GLY A 1 90 ? 11.366 -2.310 -7.817 1.00 91.12 90 GLY A CA 1
ATOM 700 C C . GLY A 1 90 ? 12.880 -2.528 -7.740 1.00 91.12 90 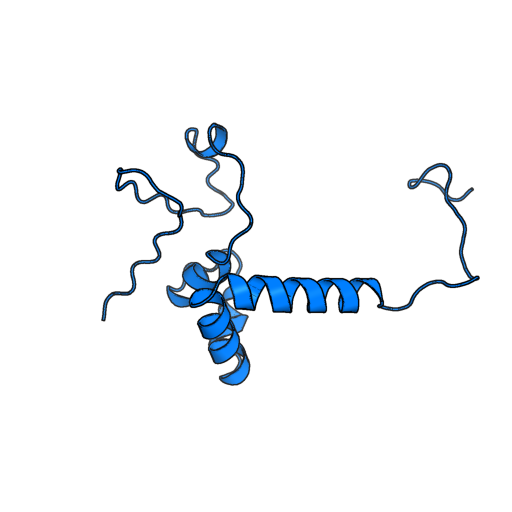GLY A C 1
ATOM 701 O O . GLY A 1 90 ? 13.506 -2.867 -8.738 1.00 91.12 90 GLY A O 1
ATOM 702 N N . ASN A 1 91 ? 13.460 -2.402 -6.546 1.00 92.06 91 ASN A N 1
ATOM 703 C CA . ASN A 1 91 ? 14.881 -2.636 -6.291 1.00 92.06 91 ASN A CA 1
ATOM 704 C C . ASN A 1 91 ? 15.211 -4.091 -5.912 1.00 92.06 91 ASN A C 1
ATOM 706 O O . ASN A 1 91 ? 16.333 -4.371 -5.483 1.00 92.06 91 ASN A O 1
ATOM 710 N N . ILE A 1 92 ? 14.270 -5.030 -6.044 1.00 91.31 92 ILE A N 1
ATOM 711 C CA . ILE A 1 92 ? 14.560 -6.453 -5.844 1.00 91.31 92 ILE A CA 1
ATOM 712 C C . ILE A 1 92 ? 15.394 -6.951 -7.030 1.00 91.31 92 ILE A C 1
ATOM 714 O O . ILE A 1 92 ? 14.901 -7.053 -8.148 1.00 91.31 92 ILE A O 1
ATOM 718 N N . SER A 1 93 ? 16.659 -7.283 -6.764 1.00 83.38 93 SER A N 1
ATOM 719 C CA . SER A 1 93 ? 17.610 -7.877 -7.716 1.00 83.38 93 SER A CA 1
ATOM 720 C C . SER A 1 93 ? 17.713 -7.149 -9.067 1.00 83.38 93 SER A C 1
ATOM 722 O O . SER A 1 93 ? 17.416 -7.744 -10.106 1.00 83.38 93 SER A O 1
ATOM 724 N N . PRO A 1 94 ? 18.182 -5.886 -9.093 1.00 77.81 94 PRO A N 1
ATOM 725 C CA . PRO A 1 94 ? 18.388 -5.173 -10.342 1.00 77.81 94 PRO A CA 1
ATOM 726 C C . PRO A 1 94 ? 19.450 -5.887 -11.181 1.00 77.81 94 PRO A C 1
ATOM 728 O O . PRO A 1 94 ? 20.620 -6.009 -10.806 1.00 77.81 94 PRO A O 1
ATOM 731 N N . THR A 1 95 ? 19.033 -6.360 -12.348 1.00 74.31 95 THR A N 1
ATOM 732 C CA . THR A 1 95 ? 19.915 -6.794 -13.426 1.00 74.31 95 THR A CA 1
ATOM 733 C C . THR A 1 95 ? 20.682 -5.562 -13.909 1.00 74.31 95 THR A C 1
ATOM 735 O O . THR A 1 95 ? 20.150 -4.772 -14.675 1.00 74.31 95 THR A O 1
ATOM 738 N N . GLY A 1 96 ? 21.874 -5.318 -13.348 1.00 75.00 96 GLY A N 1
ATOM 739 C CA . GLY A 1 96 ? 22.717 -4.158 -13.668 1.00 75.00 96 GLY A CA 1
ATOM 740 C C . GLY A 1 96 ? 23.231 -4.197 -15.112 1.00 75.00 96 GLY A C 1
ATOM 741 O O . GLY A 1 96 ? 22.483 -4.012 -16.060 1.00 75.00 96 GLY A O 1
ATOM 742 N N . SER A 1 97 ? 24.518 -4.488 -15.314 1.00 72.38 97 SER A N 1
ATOM 743 C CA . SER A 1 97 ? 25.075 -4.752 -16.657 1.00 72.38 97 SER A CA 1
ATOM 744 C C . SER A 1 97 ? 24.726 -6.142 -17.205 1.00 72.38 97 SER A C 1
ATOM 746 O O . SER A 1 97 ? 25.059 -6.477 -18.339 1.00 72.38 97 SER A O 1
ATOM 748 N N . LYS A 1 98 ? 24.070 -6.975 -16.395 1.00 76.00 98 LYS A N 1
ATOM 749 C CA . LYS A 1 98 ? 23.560 -8.283 -16.799 1.00 76.00 98 LYS A CA 1
ATOM 750 C C . LYS A 1 98 ? 22.144 -8.069 -17.320 1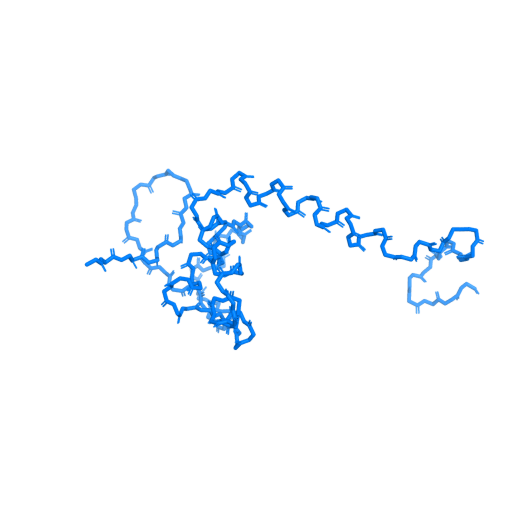.00 76.00 98 LYS A C 1
ATOM 752 O O . LYS A 1 98 ? 21.272 -7.789 -16.519 1.00 76.00 98 LYS A O 1
ATOM 757 N N . GLY A 1 99 ? 21.914 -8.161 -18.625 1.00 80.19 99 GLY A N 1
ATOM 758 C CA . GLY A 1 99 ? 20.595 -7.957 -19.234 1.00 80.19 99 GLY A CA 1
ATOM 759 C C . GLY A 1 99 ? 20.687 -7.307 -20.612 1.00 80.19 99 GLY A C 1
ATOM 760 O O . GLY A 1 99 ? 21.774 -6.965 -21.069 1.00 80.19 99 GLY A O 1
ATOM 761 N N . GLU A 1 100 ? 19.546 -7.135 -21.277 1.00 87.06 100 GLU A N 1
ATOM 762 C CA . GLU A 1 100 ? 19.458 -6.457 -22.572 1.00 87.06 100 GLU A CA 1
ATOM 763 C C . GLU A 1 100 ? 18.257 -5.507 -22.633 1.00 87.06 100 GLU A C 1
ATOM 765 O O . GLU A 1 100 ? 17.191 -5.782 -22.076 1.00 87.06 100 GLU A O 1
ATOM 770 N N . GLY A 1 101 ? 18.414 -4.395 -23.355 1.00 88.56 101 GLY A N 1
ATOM 771 C CA . GLY A 1 101 ? 17.288 -3.552 -23.748 1.00 88.56 101 GLY A CA 1
ATOM 772 C C . GLY A 1 101 ? 16.488 -4.247 -24.848 1.00 88.56 101 GLY A C 1
ATOM 773 O O . GLY A 1 101 ? 16.907 -4.269 -26.006 1.00 88.56 101 GLY A O 1
ATOM 774 N N . ARG A 1 102 ? 15.348 -4.851 -24.497 1.00 91.69 102 ARG A N 1
ATOM 775 C CA . ARG A 1 102 ? 14.513 -5.586 -25.460 1.00 91.69 102 ARG A CA 1
ATOM 776 C C . ARG A 1 102 ? 13.826 -4.644 -26.442 1.00 91.69 102 ARG A C 1
ATOM 778 O O . ARG A 1 102 ? 13.111 -3.735 -26.030 1.00 91.69 102 ARG A O 1
ATOM 785 N N . LYS A 1 103 ? 13.962 -4.925 -27.743 1.00 94.25 103 LYS A N 1
ATOM 786 C CA . LYS A 1 103 ? 13.198 -4.238 -28.806 1.00 94.25 103 LYS A CA 1
ATOM 787 C C . LYS A 1 103 ? 11.751 -4.723 -28.870 1.00 94.25 103 LYS A C 1
ATOM 789 O O . LYS A 1 103 ? 10.855 -3.991 -29.276 1.00 94.25 103 LYS A O 1
ATOM 794 N N . ASN A 1 104 ? 11.525 -5.969 -28.460 1.00 94.88 104 ASN A N 1
ATOM 795 C CA . ASN A 1 104 ? 10.208 -6.566 -28.313 1.00 94.88 104 ASN A CA 1
ATOM 796 C C . ASN A 1 104 ? 10.141 -7.296 -26.969 1.00 94.88 104 ASN A C 1
ATOM 798 O O . ASN A 1 104 ? 10.798 -8.313 -26.793 1.00 94.88 104 ASN A O 1
ATOM 802 N N . CYS A 1 105 ? 9.317 -6.827 -26.029 1.00 92.75 105 CYS A N 1
ATOM 803 C CA . CYS A 1 105 ? 9.240 -7.408 -24.682 1.00 92.75 105 CYS A CA 1
ATOM 804 C C . CYS A 1 105 ? 8.859 -8.901 -24.668 1.00 92.75 105 CYS A C 1
ATOM 806 O O . CYS A 1 105 ? 9.184 -9.604 -23.711 1.00 92.75 105 CYS A O 1
ATOM 808 N N . ARG A 1 106 ? 8.196 -9.394 -25.727 1.00 95.56 106 ARG A N 1
ATOM 809 C CA . ARG A 1 106 ? 7.735 -10.786 -25.848 1.00 95.56 106 ARG A CA 1
ATOM 810 C C . ARG A 1 106 ? 8.810 -11.754 -26.348 1.00 95.56 106 ARG A C 1
ATOM 812 O O . ARG A 1 106 ? 8.571 -12.957 -26.317 1.00 95.56 106 ARG A O 1
ATOM 819 N N . ARG A 1 107 ? 9.949 -11.267 -26.850 1.00 93.06 107 ARG A N 1
ATOM 820 C CA . ARG A 1 107 ? 11.031 -12.101 -27.396 1.00 93.06 107 ARG A CA 1
ATOM 821 C C . ARG A 1 107 ? 12.385 -11.671 -26.832 1.00 93.06 107 ARG A C 1
ATOM 823 O O . ARG A 1 107 ? 12.545 -10.536 -26.397 1.00 93.06 107 ARG A O 1
ATOM 830 N N . VAL A 1 108 ? 13.330 -12.604 -26.811 1.00 90.50 108 VAL A N 1
ATOM 831 C CA . VAL A 1 108 ? 14.757 -12.284 -26.637 1.00 90.50 108 VAL A CA 1
ATOM 832 C C . VAL A 1 108 ? 15.253 -11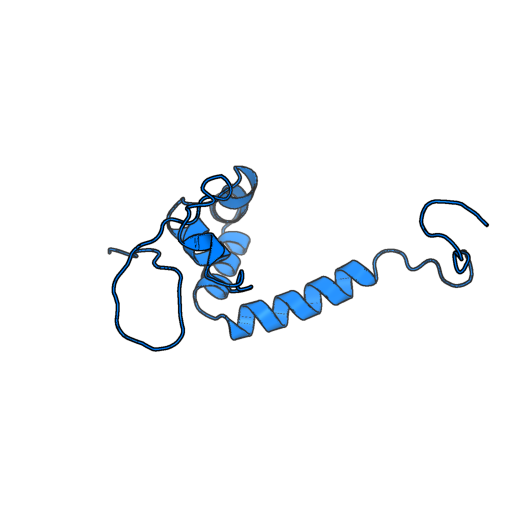.696 -27.960 1.00 90.50 108 VAL A C 1
ATOM 834 O O . VAL A 1 108 ? 14.721 -12.084 -29.009 1.00 90.50 108 VAL A O 1
ATOM 837 N N . ASN A 1 109 ? 16.159 -10.715 -27.905 1.00 86.56 109 ASN A N 1
ATOM 838 C CA . ASN A 1 109 ? 16.700 -10.103 -29.124 1.00 86.56 109 ASN A CA 1
ATOM 839 C C . ASN A 1 109 ? 17.538 -11.085 -29.954 1.00 86.56 109 ASN A C 1
ATOM 841 O O . ASN A 1 109 ? 18.095 -12.049 -29.382 1.00 86.56 109 ASN A O 1
#